Protein AF-A0A6P9ERI1-F1 (afdb_monomer_lite)

Foldseek 3Di:
DPPDDPDVVVVVLVVQLVVVLVVDDPVPNDPVVSVVSVCVSVPPPVACDPDDPDGDDPDPPDDDDDDPCPVVVVVVVVVVVVVVVVVVVVVVVVVVVVVVVVVVVVVVVVVVVVVVVVVCVVVVVD

Secondary structure (DSSP, 8-state):
---S-SSHHHHHHHHHHHHHHHHS-GGG--HHHHHHHHHHHH---TT--SS-S--------S-----TTHHHHHHHHHHHHHHHHHHHHHHHHHHHHHHHHHHHHHHHHHHHHHHHHHHHHHHS--

pLDDT: mean 74.14, std 18.7, range [37.12, 97.75]

Organism: Juglans regia (NCBI:txid51240)

Structure (mmCIF, N/CA/C/O backbone):
data_AF-A0A6P9ERI1-F1
#
_entry.id   AF-A0A6P9ERI1-F1
#
loop_
_atom_site.group_PDB
_atom_site.id
_atom_site.type_symbol
_atom_site.label_atom_id
_atom_site.label_alt_id
_atom_site.label_comp_id
_atom_site.label_asym_id
_atom_site.label_entity_id
_atom_site.label_seq_id
_atom_site.pdbx_PDB_ins_code
_atom_site.Cartn_x
_atom_site.Cartn_y
_atom_site.Cartn_z
_atom_site.occupancy
_atom_site.B_iso_or_equiv
_atom_site.auth_seq_id
_atom_site.auth_comp_id
_atom_site.auth_asym_id
_atom_site.auth_atom_id
_atom_site.pdbx_PDB_model_num
ATOM 1 N N . MET A 1 1 ? 24.209 22.831 -18.983 1.00 42.94 1 MET A N 1
ATOM 2 C CA . MET A 1 1 ? 23.324 22.090 -19.906 1.00 42.94 1 MET A CA 1
ATOM 3 C C . MET A 1 1 ? 22.943 20.794 -19.222 1.00 42.94 1 MET A C 1
ATOM 5 O O . MET A 1 1 ? 23.837 20.042 -18.865 1.00 42.94 1 MET A O 1
ATOM 9 N N . LYS A 1 2 ? 21.658 20.586 -18.932 1.00 52.25 2 LYS A N 1
ATOM 10 C CA . LYS A 1 2 ? 21.162 19.424 -18.181 1.00 52.25 2 LYS A CA 1
ATOM 11 C C . LYS A 1 2 ? 20.296 18.578 -19.121 1.00 52.25 2 LYS A C 1
ATOM 13 O O . LYS A 1 2 ? 19.112 18.404 -18.884 1.00 52.25 2 LYS A O 1
ATOM 18 N N . ASN A 1 3 ? 20.900 18.139 -20.227 1.00 59.19 3 ASN A N 1
ATOM 19 C CA . ASN A 1 3 ? 20.244 17.367 -21.292 1.00 59.19 3 ASN A CA 1
ATOM 20 C C . ASN A 1 3 ? 20.975 16.031 -21.507 1.00 59.19 3 ASN A C 1
ATOM 22 O O . ASN A 1 3 ? 21.219 15.634 -22.639 1.00 59.19 3 ASN A O 1
ATOM 26 N N . GLY A 1 4 ? 21.407 15.393 -20.421 1.00 71.19 4 GLY A N 1
ATOM 27 C CA . GLY A 1 4 ? 22.104 14.110 -20.458 1.00 71.19 4 GLY A CA 1
ATOM 28 C C . GLY A 1 4 ? 21.304 13.046 -19.725 1.00 71.19 4 GLY A C 1
ATOM 29 O O . GLY A 1 4 ? 20.473 13.362 -18.868 1.00 71.19 4 GLY A O 1
ATOM 30 N N . PHE A 1 5 ? 21.560 11.789 -20.062 1.00 74.12 5 PHE A N 1
ATOM 31 C CA . PHE A 1 5 ? 21.039 10.658 -19.310 1.00 74.12 5 PHE A CA 1
ATOM 32 C C . PHE A 1 5 ? 21.500 10.729 -17.850 1.00 74.12 5 PHE A C 1
ATOM 34 O O . PHE A 1 5 ? 22.583 11.221 -17.540 1.00 74.12 5 PHE A O 1
ATOM 41 N N . VAL A 1 6 ? 20.660 10.237 -16.935 1.00 76.38 6 VAL A N 1
ATOM 42 C CA . VAL A 1 6 ? 20.949 10.256 -15.490 1.00 76.38 6 VAL A CA 1
ATOM 43 C C . VAL A 1 6 ? 22.167 9.383 -15.154 1.00 76.38 6 VAL A C 1
ATOM 45 O O . VAL A 1 6 ? 22.893 9.675 -14.208 1.00 76.38 6 VAL A O 1
ATOM 48 N N . THR A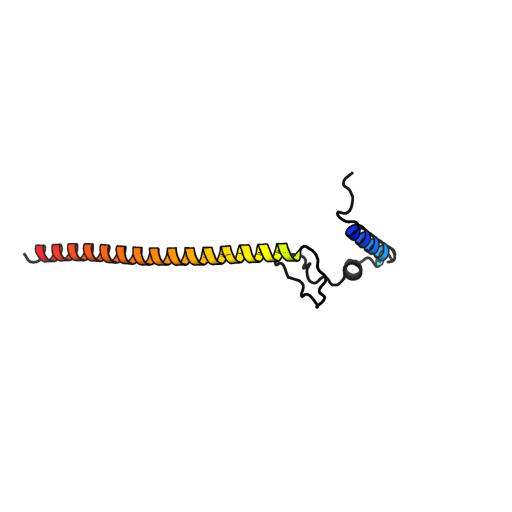 1 7 ? 22.409 8.332 -15.942 1.00 76.88 7 THR A N 1
ATOM 49 C CA . THR A 1 7 ? 23.562 7.432 -15.823 1.00 76.88 7 THR A CA 1
ATOM 50 C C . THR A 1 7 ? 24.069 7.030 -17.208 1.00 76.88 7 THR A C 1
ATOM 52 O O . THR A 1 7 ? 23.268 6.898 -18.135 1.00 76.88 7 THR A O 1
ATOM 55 N N . GLY A 1 8 ? 25.375 6.764 -17.335 1.00 76.94 8 GLY A N 1
ATOM 56 C CA . GLY A 1 8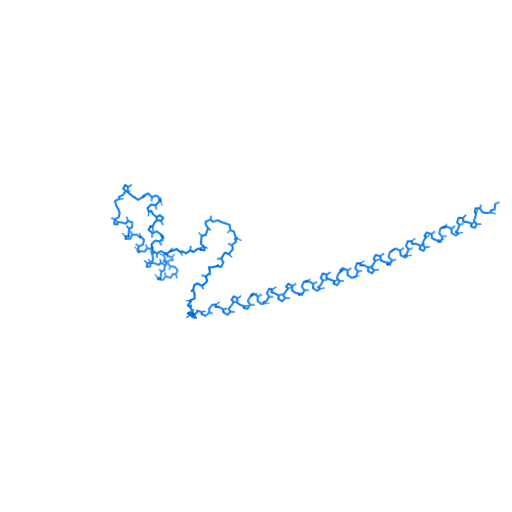 ? 25.977 6.277 -18.589 1.00 76.94 8 GLY A CA 1
ATOM 57 C C . GLY A 1 8 ? 25.371 4.953 -19.065 1.00 76.94 8 GLY A C 1
ATOM 58 O O . GLY A 1 8 ? 25.089 4.789 -20.240 1.00 76.94 8 GLY A O 1
ATOM 59 N N . MET A 1 9 ? 24.996 4.065 -18.139 1.00 78.19 9 MET A N 1
ATOM 60 C CA . MET A 1 9 ? 24.272 2.834 -18.479 1.00 78.19 9 MET A CA 1
ATOM 61 C C . MET A 1 9 ? 22.935 3.111 -19.189 1.00 78.19 9 MET A C 1
ATOM 63 O O . MET A 1 9 ? 22.552 2.378 -20.095 1.00 78.19 9 MET A O 1
ATOM 67 N N . THR A 1 10 ? 22.206 4.160 -18.789 1.00 77.12 10 THR A N 1
ATOM 68 C CA . THR A 1 10 ? 20.934 4.518 -19.442 1.00 77.12 10 THR A CA 1
ATOM 69 C C . THR A 1 10 ? 21.175 5.058 -20.852 1.00 77.12 10 THR A C 1
ATOM 71 O O . THR A 1 10 ? 20.391 4.777 -21.757 1.00 77.12 10 THR A O 1
ATOM 74 N N . GLU A 1 11 ? 22.266 5.801 -21.040 1.00 84.25 11 GLU A N 1
ATOM 75 C CA . GLU A 1 11 ? 22.710 6.290 -22.347 1.00 84.25 11 GLU A CA 1
ATOM 76 C C . GLU A 1 11 ? 23.098 5.141 -23.279 1.00 84.25 11 GLU A C 1
ATOM 78 O O . GLU A 1 11 ? 22.604 5.070 -24.402 1.00 84.25 11 GLU A O 1
ATOM 83 N N . ASP A 1 12 ? 23.894 4.191 -22.793 1.00 84.94 12 ASP A N 1
ATOM 84 C CA . ASP A 1 12 ? 24.331 3.026 -23.564 1.00 84.94 12 ASP A CA 1
ATOM 85 C C . ASP A 1 12 ? 23.142 2.170 -24.018 1.00 84.94 12 ASP A C 1
ATOM 87 O O . ASP A 1 12 ? 23.059 1.778 -25.183 1.00 84.94 12 ASP A O 1
ATOM 91 N N . LEU A 1 13 ? 22.177 1.926 -23.124 1.00 85.62 13 LEU A N 1
ATOM 92 C CA . LEU A 1 13 ? 20.956 1.187 -23.454 1.00 85.62 13 LEU A CA 1
ATOM 93 C C . LEU A 1 13 ? 20.096 1.935 -24.481 1.00 85.62 13 LEU A C 1
ATOM 95 O O . LEU A 1 13 ? 19.569 1.321 -25.409 1.00 85.62 13 LEU A O 1
ATOM 99 N N . TYR A 1 14 ? 19.957 3.256 -24.343 1.00 86.88 14 TYR A N 1
ATOM 100 C CA . TYR A 1 14 ? 19.260 4.079 -25.333 1.00 86.88 14 TYR A CA 1
ATOM 101 C C . TYR A 1 14 ? 19.930 4.001 -26.707 1.00 86.88 14 TYR A C 1
ATOM 103 O O . TYR A 1 14 ? 19.253 3.753 -27.706 1.00 86.88 14 TYR A O 1
ATOM 111 N N . ASN A 1 15 ? 21.253 4.144 -26.753 1.00 89.62 15 ASN A N 1
ATOM 112 C CA . ASN A 1 15 ? 22.018 4.084 -27.992 1.00 89.62 15 ASN A CA 1
ATOM 113 C C . ASN A 1 15 ? 21.873 2.716 -28.677 1.00 89.62 15 ASN A C 1
ATOM 115 O O . ASN A 1 15 ? 21.610 2.666 -29.878 1.00 89.62 15 ASN A O 1
ATOM 119 N N . GLN A 1 16 ? 21.915 1.617 -27.916 1.00 89.19 16 GLN A N 1
ATOM 120 C CA . GLN A 1 16 ? 21.680 0.265 -28.439 1.00 89.19 16 GLN A CA 1
ATOM 121 C C . GLN A 1 16 ? 20.268 0.085 -29.022 1.00 89.19 16 GLN A C 1
ATOM 123 O O . GLN A 1 16 ? 20.100 -0.544 -30.069 1.00 89.19 16 GLN A O 1
ATOM 128 N N . MET A 1 17 ? 19.238 0.648 -28.377 1.00 89.56 17 MET A N 1
ATOM 129 C CA . MET A 1 17 ? 17.868 0.614 -28.907 1.00 89.56 17 MET A CA 1
ATOM 130 C C . MET A 1 17 ? 17.754 1.383 -30.224 1.00 89.56 17 MET A C 1
ATOM 132 O O . MET A 1 17 ? 17.139 0.898 -31.175 1.00 89.56 17 MET A O 1
ATOM 136 N N . VAL A 1 18 ? 18.364 2.567 -30.295 1.00 89.94 18 VAL A N 1
ATOM 137 C CA . VAL A 1 18 ? 18.370 3.400 -31.503 1.00 89.94 18 VAL A CA 1
ATOM 138 C C . VAL A 1 18 ? 19.109 2.709 -32.647 1.00 89.94 18 VAL A C 1
ATOM 140 O O . VAL A 1 18 ? 18.610 2.708 -33.770 1.00 89.94 18 VAL A O 1
ATOM 143 N N . GLU A 1 19 ? 20.254 2.084 -32.379 1.00 91.12 19 GLU A N 1
ATOM 144 C CA . GLU A 1 19 ? 21.025 1.342 -33.379 1.00 91.12 19 GLU A CA 1
ATOM 145 C C . GLU A 1 19 ? 20.209 0.189 -33.982 1.00 91.12 19 GLU A C 1
ATOM 147 O O . GLU A 1 19 ? 20.084 0.085 -35.204 1.00 91.12 19 GLU A O 1
ATOM 152 N N . LYS A 1 20 ? 19.556 -0.617 -33.134 1.00 88.31 20 LYS A N 1
ATOM 153 C CA . LYS A 1 20 ? 18.703 -1.731 -33.576 1.00 88.31 20 LYS A CA 1
ATOM 154 C C . LYS A 1 20 ? 17.480 -1.269 -34.364 1.00 88.31 20 LYS A C 1
ATOM 156 O O . LYS A 1 20 ? 17.139 -1.884 -35.370 1.00 88.31 20 LYS A O 1
ATOM 161 N N . LEU A 1 21 ? 16.838 -0.176 -33.948 1.00 88.06 21 LEU A N 1
ATOM 162 C CA . LEU A 1 21 ? 15.731 0.408 -34.709 1.00 88.06 21 LEU A CA 1
ATOM 163 C C . LEU A 1 21 ? 16.204 0.972 -36.047 1.00 88.06 21 LEU A C 1
ATOM 165 O O . LEU A 1 21 ? 15.494 0.849 -37.042 1.00 88.06 21 LEU A O 1
ATOM 169 N N . ASN A 1 22 ? 17.399 1.560 -36.093 1.00 87.94 22 ASN A N 1
ATOM 170 C CA . ASN A 1 22 ? 17.963 2.097 -37.324 1.00 87.94 22 ASN A CA 1
ATOM 171 C C . ASN A 1 22 ? 18.361 1.017 -38.330 1.00 87.94 22 ASN A C 1
ATOM 173 O O . ASN A 1 22 ? 18.238 1.254 -39.529 1.00 87.94 22 ASN A O 1
ATOM 177 N N . ALA A 1 23 ? 18.747 -0.166 -37.850 1.00 86.88 23 ALA A N 1
ATOM 178 C CA . ALA A 1 23 ? 18.971 -1.341 -38.684 1.00 86.88 23 ALA A CA 1
ATOM 179 C C . ALA A 1 23 ? 17.676 -1.907 -39.305 1.00 86.88 23 ALA A C 1
ATOM 181 O O . ALA A 1 23 ? 17.744 -2.651 -40.280 1.00 86.88 23 ALA A O 1
ATOM 182 N N . MET A 1 24 ? 16.498 -1.554 -38.772 1.00 86.31 24 MET A N 1
ATOM 183 C CA . MET A 1 24 ? 15.207 -1.932 -39.349 1.00 86.31 24 MET A CA 1
ATOM 184 C C . MET A 1 24 ? 14.744 -0.925 -40.405 1.00 86.31 24 MET A C 1
ATOM 186 O O . MET A 1 24 ? 14.834 0.298 -40.222 1.00 86.31 24 MET A O 1
ATOM 190 N N . GLU A 1 25 ? 14.159 -1.449 -41.482 1.00 84.38 25 GLU A N 1
ATOM 191 C CA . GLU A 1 25 ? 13.465 -0.647 -42.488 1.00 84.38 25 GLU A CA 1
ATOM 192 C C . GLU A 1 25 ? 12.318 0.148 -41.856 1.00 84.38 25 GLU A C 1
ATOM 194 O O . GLU A 1 25 ? 11.616 -0.343 -40.971 1.00 84.38 25 GLU A O 1
ATOM 199 N N . LEU A 1 26 ? 12.118 1.384 -42.320 1.00 78.81 26 LEU A N 1
ATOM 200 C CA . LEU A 1 26 ? 11.122 2.315 -41.777 1.00 78.81 26 LEU A CA 1
ATOM 201 C C . LEU A 1 26 ? 9.702 1.733 -41.755 1.00 78.81 26 LEU A C 1
ATOM 203 O O . LEU A 1 26 ? 8.971 1.963 -40.794 1.00 78.81 26 LEU A O 1
ATOM 207 N N . GLU A 1 27 ? 9.340 0.941 -42.763 1.00 80.56 27 GLU A N 1
ATOM 208 C CA . GLU A 1 27 ? 8.031 0.283 -42.881 1.00 80.56 27 GLU A CA 1
ATOM 209 C C . GLU A 1 27 ? 7.813 -0.796 -41.809 1.00 80.56 27 GLU A C 1
ATOM 211 O O . GLU A 1 27 ? 6.686 -1.035 -41.377 1.00 80.56 27 GLU A O 1
ATOM 216 N N . ASN A 1 28 ? 8.901 -1.383 -41.303 1.00 81.75 28 ASN A N 1
ATOM 217 C CA . ASN A 1 28 ? 8.881 -2.447 -40.303 1.00 81.75 28 ASN A CA 1
ATOM 218 C C . ASN A 1 28 ? 9.008 -1.928 -38.862 1.00 81.75 28 ASN A C 1
ATOM 220 O O . ASN A 1 28 ? 8.889 -2.713 -37.921 1.00 81.75 28 ASN A O 1
ATOM 224 N N . ARG A 1 29 ? 9.185 -0.613 -38.653 1.00 83.06 29 ARG A N 1
ATOM 225 C CA . ARG A 1 29 ? 9.233 0.030 -37.320 1.00 83.06 29 ARG A CA 1
ATOM 226 C C . ARG A 1 29 ? 7.839 0.194 -36.706 1.00 83.06 29 ARG A C 1
ATOM 228 O O . ARG A 1 29 ? 7.444 1.271 -36.259 1.00 83.06 29 ARG A O 1
ATOM 235 N N . THR A 1 30 ? 7.079 -0.891 -36.691 1.00 86.75 30 THR A N 1
ATOM 236 C CA . THR A 1 30 ? 5.781 -0.976 -36.021 1.00 86.75 30 THR A CA 1
ATOM 237 C C . THR A 1 30 ? 5.955 -0.918 -34.502 1.00 86.75 30 THR A C 1
ATOM 239 O O . THR A 1 30 ? 7.048 -1.131 -33.968 1.00 86.75 30 THR A O 1
ATOM 242 N N . LYS A 1 31 ? 4.875 -0.630 -33.766 1.00 82.12 31 LYS A N 1
ATOM 243 C CA . LYS A 1 31 ? 4.920 -0.571 -32.292 1.00 82.12 31 LYS A CA 1
ATOM 244 C C . LYS A 1 31 ? 5.328 -1.918 -31.694 1.00 82.12 31 LYS A C 1
ATOM 246 O O . LYS A 1 31 ? 5.994 -1.964 -30.662 1.00 82.12 31 LYS A O 1
ATOM 251 N N . GLU A 1 32 ? 4.946 -2.995 -32.362 1.00 83.25 32 GLU A N 1
ATOM 252 C CA . GLU A 1 32 ? 5.238 -4.375 -32.015 1.00 83.25 32 GLU A CA 1
ATOM 253 C C . GLU A 1 32 ? 6.730 -4.674 -32.209 1.00 83.25 32 GLU A C 1
ATOM 255 O O . GLU A 1 32 ? 7.368 -5.183 -31.290 1.00 83.25 32 GLU A O 1
ATOM 260 N N . ALA A 1 33 ? 7.316 -4.274 -33.344 1.00 83.31 33 ALA A N 1
ATOM 261 C CA . ALA A 1 33 ? 8.753 -4.411 -33.594 1.00 83.31 33 ALA A CA 1
ATOM 262 C C . ALA A 1 33 ? 9.589 -3.589 -32.602 1.00 83.31 33 ALA A C 1
ATOM 264 O O . ALA A 1 33 ? 10.577 -4.072 -32.049 1.00 83.31 33 ALA A O 1
ATOM 265 N N . VAL A 1 34 ? 9.140 -2.371 -32.296 1.00 85.00 34 VAL A N 1
ATOM 266 C CA . VAL A 1 34 ? 9.751 -1.522 -31.270 1.00 85.00 34 VAL A CA 1
ATOM 267 C C . VAL A 1 34 ? 9.715 -2.211 -29.900 1.00 85.00 34 VAL A C 1
ATOM 269 O O . VAL A 1 34 ? 10.730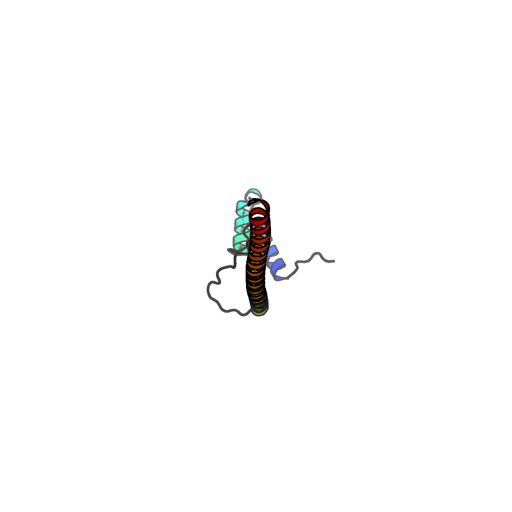 -2.249 -29.208 1.00 85.00 34 VAL A O 1
ATOM 272 N N . ALA A 1 35 ? 8.588 -2.819 -29.518 1.00 82.88 35 ALA A N 1
ATOM 273 C CA . ALA A 1 35 ? 8.472 -3.562 -28.262 1.00 82.88 35 ALA A CA 1
ATOM 274 C C . ALA A 1 35 ? 9.409 -4.783 -28.195 1.00 82.88 35 ALA A C 1
ATOM 276 O O . ALA A 1 35 ? 9.896 -5.119 -27.112 1.00 82.88 35 ALA A O 1
ATOM 277 N N . VAL A 1 36 ? 9.687 -5.430 -29.332 1.00 84.88 36 VAL A N 1
ATOM 278 C CA . VAL A 1 36 ? 10.685 -6.507 -29.421 1.00 84.88 36 VAL A CA 1
ATOM 279 C C . VAL A 1 36 ? 12.089 -5.964 -29.159 1.00 84.88 36 VAL A C 1
ATOM 281 O O . VAL A 1 36 ? 12.784 -6.519 -28.313 1.00 84.88 36 VAL A O 1
ATOM 284 N N . VAL A 1 37 ? 12.474 -4.847 -29.786 1.00 87.00 37 VAL A N 1
ATOM 285 C CA . VAL A 1 37 ? 13.782 -4.206 -29.547 1.00 87.00 37 VAL A CA 1
ATOM 286 C C . VAL A 1 37 ? 13.940 -3.790 -28.083 1.00 87.00 37 VAL A C 1
ATOM 288 O O . VAL A 1 37 ? 14.975 -4.055 -27.475 1.00 87.00 37 VAL A O 1
ATOM 291 N N . PHE A 1 38 ? 12.900 -3.202 -27.483 1.00 83.88 38 PHE A N 1
ATOM 292 C CA . PHE A 1 38 ? 12.905 -2.859 -26.058 1.00 83.88 38 PHE A CA 1
ATOM 293 C C . PHE A 1 38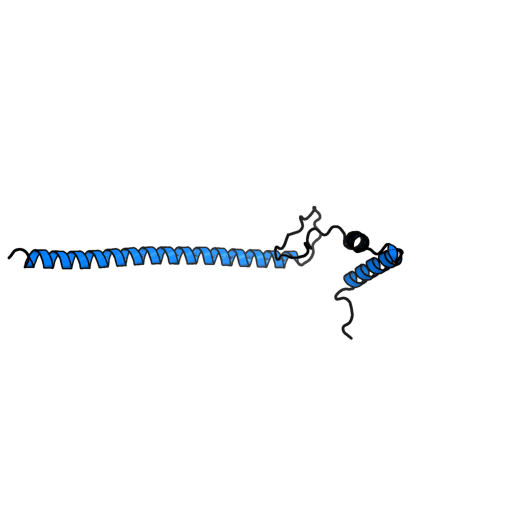 ? 13.154 -4.087 -25.176 1.00 83.88 38 PHE A C 1
ATOM 295 O O . PHE A 1 38 ? 13.961 -4.023 -24.251 1.00 83.88 38 PHE A O 1
ATOM 302 N N . ARG A 1 39 ? 12.487 -5.208 -25.467 1.00 82.81 39 ARG A N 1
ATOM 303 C CA . ARG A 1 39 ? 12.655 -6.463 -24.723 1.00 82.81 39 ARG A CA 1
ATOM 304 C C . ARG A 1 39 ? 14.031 -7.088 -24.936 1.00 82.81 39 ARG A C 1
ATOM 306 O O . ARG A 1 39 ? 14.561 -7.695 -24.016 1.00 82.81 39 ARG A O 1
ATOM 313 N N . GLU A 1 40 ? 14.601 -6.960 -26.128 1.00 84.69 40 GLU A N 1
ATOM 314 C CA . GLU A 1 40 ? 15.929 -7.487 -26.439 1.00 84.69 40 GLU A CA 1
ATOM 315 C C . GLU A 1 40 ? 17.028 -6.709 -25.701 1.00 84.69 40 GLU A C 1
ATOM 317 O O . GLU A 1 40 ? 17.909 -7.321 -25.105 1.00 84.69 40 GLU A O 1
ATOM 322 N N . VAL A 1 41 ? 16.952 -5.372 -25.691 1.00 84.94 41 VAL A N 1
ATOM 323 C CA . VAL A 1 41 ? 17.976 -4.514 -25.067 1.00 84.94 41 VAL A CA 1
ATOM 324 C C . VAL A 1 41 ? 17.836 -4.457 -23.546 1.00 84.94 41 VAL A C 1
ATOM 326 O O . VAL A 1 41 ? 18.830 -4.516 -22.828 1.00 84.94 41 VAL A O 1
ATOM 329 N N . LEU A 1 42 ? 16.610 -4.348 -23.028 1.00 82.25 42 LEU A N 1
ATOM 330 C CA . LEU A 1 42 ? 16.361 -4.232 -21.584 1.00 82.25 42 LEU A CA 1
ATOM 331 C C . LEU A 1 42 ? 16.121 -5.589 -20.899 1.00 82.25 42 LEU A C 1
ATOM 333 O O . LEU A 1 42 ? 16.024 -5.648 -19.670 1.00 82.25 42 LEU A O 1
ATOM 337 N N . GLY A 1 43 ? 16.013 -6.670 -21.678 1.00 75.25 43 GLY A N 1
ATOM 338 C CA . GLY A 1 43 ? 15.629 -8.002 -21.216 1.00 75.25 43 GLY A CA 1
ATOM 339 C C . GLY A 1 43 ? 14.133 -8.142 -20.895 1.00 75.25 43 GLY A C 1
ATOM 340 O O . GLY A 1 43 ? 13.349 -7.189 -20.923 1.00 75.25 43 GLY A O 1
ATOM 341 N N . ASN A 1 44 ? 13.720 -9.358 -20.518 1.00 59.78 44 ASN A N 1
ATOM 342 C CA . ASN A 1 44 ? 12.442 -9.580 -19.835 1.00 59.78 44 ASN A CA 1
ATOM 343 C C . ASN A 1 44 ? 12.571 -9.072 -18.391 1.00 59.78 44 ASN A C 1
ATOM 345 O O . ASN A 1 44 ? 12.854 -9.848 -17.483 1.00 59.78 44 ASN A O 1
ATOM 349 N N . ARG A 1 45 ? 12.375 -7.772 -18.157 1.00 53.72 45 ARG A N 1
ATOM 350 C CA . ARG A 1 45 ? 12.149 -7.264 -16.798 1.00 53.72 45 ARG A CA 1
ATOM 351 C C . ARG A 1 45 ? 10.692 -7.558 -16.416 1.00 53.72 45 ARG A C 1
ATOM 353 O O . ARG A 1 45 ? 9.805 -6.927 -16.988 1.00 53.72 45 ARG A O 1
ATOM 360 N N . PRO A 1 46 ? 10.403 -8.446 -15.445 1.00 50.62 46 PRO A N 1
ATOM 361 C CA . PRO A 1 46 ? 9.025 -8.748 -15.050 1.00 50.62 46 PRO A CA 1
ATOM 362 C C . PRO A 1 46 ? 8.318 -7.595 -14.307 1.00 50.62 46 PRO A C 1
ATOM 364 O O . PRO A 1 46 ? 7.177 -7.754 -13.899 1.00 50.62 46 PRO A O 1
ATOM 367 N N . GLY A 1 47 ? 8.975 -6.448 -14.099 1.00 50.06 47 GLY A N 1
ATOM 368 C CA . GLY A 1 47 ? 8.562 -5.450 -13.103 1.00 50.06 47 GLY A CA 1
ATOM 369 C C . GLY A 1 47 ? 8.104 -4.090 -13.630 1.00 50.06 47 GLY A C 1
ATOM 370 O O . GLY A 1 47 ? 7.906 -3.186 -12.829 1.00 50.06 47 GLY A O 1
ATOM 371 N N . TYR A 1 48 ? 7.953 -3.900 -14.9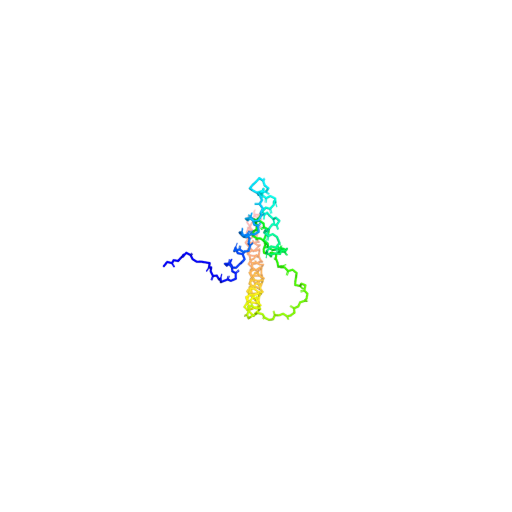41 1.00 51.81 48 TYR A N 1
ATOM 372 C CA . TYR A 1 48 ? 7.354 -2.669 -15.472 1.00 51.81 48 TYR A CA 1
ATOM 373 C C . TYR A 1 48 ? 6.041 -2.986 -16.184 1.00 51.81 48 TYR A C 1
ATOM 375 O O . TYR A 1 48 ? 5.880 -2.750 -17.382 1.00 51.81 48 TYR A O 1
ATOM 383 N N . SER A 1 49 ? 5.090 -3.550 -15.439 1.00 49.00 49 SER A N 1
ATOM 384 C CA . SER A 1 49 ? 3.684 -3.547 -15.835 1.00 49.00 49 SER A CA 1
ATOM 385 C C . SER A 1 49 ? 3.256 -2.093 -16.027 1.00 49.00 49 SER A C 1
ATOM 387 O O . SER A 1 49 ? 3.364 -1.244 -15.142 1.00 49.00 49 SER A O 1
ATOM 389 N N . ARG A 1 50 ? 2.841 -1.788 -17.253 1.00 49.50 50 ARG A N 1
ATOM 390 C CA . ARG A 1 50 ? 2.403 -0.467 -17.683 1.00 49.50 50 ARG A CA 1
ATOM 391 C C . ARG A 1 50 ? 1.108 -0.115 -16.947 1.00 49.50 50 ARG A C 1
ATOM 393 O O . ARG A 1 50 ? 0.032 -0.514 -17.373 1.00 49.50 50 ARG A O 1
ATOM 400 N N . GLY A 1 51 ? 1.243 0.662 -15.876 1.00 51.22 51 GLY A N 1
ATOM 401 C CA . GLY A 1 51 ? 0.135 1.157 -15.066 1.00 51.22 51 GLY A CA 1
ATOM 402 C C . GLY A 1 51 ? -0.195 0.240 -13.890 1.00 51.22 51 GLY A C 1
ATOM 403 O O . GLY A 1 51 ? -0.227 -0.973 -14.042 1.00 51.22 51 GLY A O 1
ATOM 404 N N . LEU A 1 52 ? -0.519 0.880 -12.763 1.00 48.38 52 LEU A N 1
ATOM 405 C CA . LEU A 1 52 ? -0.967 0.335 -11.473 1.00 48.38 52 LEU A CA 1
ATOM 406 C C . LEU A 1 52 ? 0.144 0.208 -10.425 1.00 48.38 52 LEU A C 1
ATOM 408 O O . LEU A 1 52 ? 1.142 -0.481 -10.602 1.00 48.38 52 LEU A O 1
ATOM 412 N N . GLY A 1 53 ? -0.061 0.938 -9.325 1.00 50.75 53 GLY A N 1
ATOM 413 C CA . GLY A 1 53 ? 0.816 1.052 -8.165 1.00 50.75 53 GLY A CA 1
ATOM 414 C C . GLY A 1 53 ? 0.822 -0.193 -7.289 1.00 50.75 53 GLY A C 1
ATOM 415 O O . GLY A 1 53 ? 0.588 -0.097 -6.090 1.00 50.75 53 GLY A O 1
ATOM 416 N N . GLU A 1 54 ? 1.115 -1.344 -7.883 1.00 47.22 54 GLU A N 1
ATOM 417 C CA . GLU A 1 54 ? 1.445 -2.555 -7.149 1.00 47.22 54 GLU A CA 1
ATOM 418 C C . GLU A 1 54 ? 2.879 -2.942 -7.512 1.00 47.22 54 GLU A C 1
ATOM 420 O O . GLU A 1 54 ? 3.202 -3.347 -8.628 1.00 47.22 54 GLU A O 1
ATOM 425 N N . MET A 1 55 ? 3.777 -2.691 -6.565 1.00 44.25 55 MET A N 1
ATOM 426 C CA . MET A 1 55 ? 5.197 -2.982 -6.677 1.00 44.25 55 MET A CA 1
ATOM 427 C C . MET A 1 55 ? 5.389 -4.502 -6.666 1.00 44.25 55 MET A C 1
ATOM 429 O O . MET A 1 55 ? 5.418 -5.125 -5.608 1.00 44.25 55 MET A O 1
ATOM 433 N N . VAL A 1 56 ? 5.510 -5.108 -7.847 1.00 47.94 56 VAL A N 1
ATOM 434 C CA . VAL A 1 56 ? 5.865 -6.525 -7.976 1.00 47.94 56 VAL A CA 1
ATOM 435 C C . VAL A 1 56 ? 7.376 -6.658 -7.803 1.00 47.94 56 VAL A C 1
ATOM 437 O O . VAL A 1 56 ? 8.158 -6.220 -8.648 1.00 47.94 56 VAL A O 1
ATOM 440 N N . MET A 1 57 ? 7.784 -7.256 -6.684 1.00 46.47 57 MET A N 1
ATOM 441 C CA . MET A 1 57 ? 9.156 -7.707 -6.457 1.00 46.47 57 MET A CA 1
ATOM 442 C C . MET A 1 57 ? 9.530 -8.728 -7.542 1.00 46.47 57 MET A C 1
ATOM 444 O O . MET A 1 57 ? 8.854 -9.752 -7.648 1.00 46.47 57 MET A O 1
ATOM 448 N N . PRO A 1 58 ? 10.573 -8.497 -8.360 1.00 47.03 58 PRO A N 1
ATOM 449 C CA . PRO A 1 58 ? 11.045 -9.530 -9.266 1.00 47.03 58 PRO A CA 1
ATOM 450 C C . PRO A 1 58 ? 11.574 -10.711 -8.445 1.00 47.03 58 PRO A C 1
ATOM 452 O O . PRO A 1 58 ? 12.424 -10.532 -7.573 1.00 47.03 58 PRO A O 1
ATOM 455 N N . GLU A 1 59 ? 11.062 -11.908 -8.734 1.00 41.19 59 GLU A N 1
ATOM 456 C CA . GLU A 1 59 ? 11.590 -13.176 -8.226 1.00 41.19 59 GLU A CA 1
ATOM 457 C C . GLU A 1 59 ? 13.097 -13.224 -8.514 1.00 41.19 59 GLU A C 1
ATOM 459 O O . GLU A 1 59 ? 13.525 -13.217 -9.673 1.00 41.19 59 GLU A O 1
ATOM 464 N N . THR A 1 60 ? 13.919 -13.214 -7.462 1.00 42.00 60 THR A N 1
ATOM 465 C CA . THR A 1 60 ? 15.369 -13.309 -7.601 1.00 42.00 60 THR A CA 1
ATOM 466 C C . THR A 1 60 ? 15.718 -14.745 -7.970 1.00 42.00 60 THR A C 1
ATOM 468 O O . THR A 1 60 ? 15.937 -15.608 -7.123 1.00 42.00 60 THR A O 1
ATOM 471 N N . SER A 1 61 ? 15.789 -15.020 -9.273 1.00 41.88 61 SER A N 1
ATOM 472 C CA . SER A 1 61 ? 16.504 -16.188 -9.778 1.00 41.88 61 SER A CA 1
ATOM 473 C C . SER A 1 61 ? 17.920 -16.137 -9.209 1.00 41.88 61 SER A C 1
ATOM 475 O O . SER A 1 61 ? 18.658 -15.185 -9.464 1.00 41.88 61 SER A O 1
ATOM 477 N N . GLY A 1 62 ? 18.235 -17.114 -8.358 1.00 47.03 62 GLY A N 1
ATOM 478 C CA . GLY A 1 62 ? 19.379 -17.103 -7.462 1.00 47.03 62 GLY A CA 1
ATOM 479 C C . GLY A 1 62 ? 20.677 -16.661 -8.125 1.00 47.03 62 GLY A C 1
ATOM 480 O O . GLY A 1 62 ? 21.281 -17.387 -8.907 1.00 47.03 62 GLY A O 1
ATOM 481 N N . THR A 1 63 ? 21.149 -15.477 -7.760 1.00 37.88 63 THR A N 1
ATOM 482 C CA . THR A 1 63 ? 22.576 -15.172 -7.719 1.00 37.88 63 THR A CA 1
ATOM 483 C C . THR A 1 63 ? 22.773 -14.041 -6.722 1.00 37.88 63 THR A C 1
ATOM 485 O O . THR A 1 63 ? 22.303 -12.923 -6.914 1.00 37.88 63 THR A O 1
ATOM 488 N N . GLN A 1 64 ? 23.440 -14.358 -5.613 1.00 48.25 64 GLN A N 1
ATOM 489 C CA . GLN A 1 64 ? 24.004 -13.368 -4.708 1.00 48.25 64 GLN A CA 1
ATOM 490 C C . GLN A 1 64 ? 24.987 -12.502 -5.503 1.00 48.25 64 GLN A C 1
ATOM 492 O O . GLN A 1 64 ? 26.112 -12.917 -5.767 1.00 48.25 64 GLN A O 1
ATOM 497 N N . GLN A 1 65 ? 24.576 -11.296 -5.873 1.00 40.69 65 GLN A N 1
ATOM 498 C CA . GLN A 1 65 ? 25.504 -10.196 -6.091 1.00 40.69 65 GLN A CA 1
ATOM 499 C C . GLN A 1 65 ? 25.034 -9.029 -5.239 1.00 40.69 65 GLN A C 1
ATOM 501 O O . GLN A 1 65 ? 23.940 -8.496 -5.414 1.00 40.69 65 GLN A O 1
ATOM 506 N N . GLY A 1 66 ? 25.859 -8.716 -4.240 1.00 47.31 66 GLY A N 1
ATOM 507 C CA . GLY A 1 66 ? 25.653 -7.608 -3.331 1.00 47.31 66 GLY A CA 1
ATOM 508 C C . GLY A 1 66 ? 25.624 -6.294 -4.098 1.00 47.31 66 GLY A C 1
ATOM 509 O O . GLY A 1 66 ? 26.582 -5.934 -4.774 1.00 47.31 66 GLY A O 1
ATOM 510 N N . GLY A 1 67 ? 24.514 -5.582 -3.959 1.00 37.12 67 GLY A N 1
ATOM 511 C CA . GLY A 1 67 ? 24.451 -4.143 -4.141 1.00 37.12 67 GLY A CA 1
ATOM 512 C C . GLY A 1 67 ? 24.090 -3.540 -2.792 1.00 37.12 67 GLY A C 1
ATOM 513 O O . GLY A 1 67 ? 23.177 -4.027 -2.123 1.00 37.12 67 GLY A O 1
ATOM 514 N N . GLU A 1 68 ? 24.795 -2.487 -2.399 1.00 49.31 68 GLU A N 1
ATOM 515 C CA . GLU A 1 68 ? 24.721 -1.759 -1.120 1.00 49.31 68 GLU A CA 1
ATOM 516 C C . GLU A 1 68 ? 23.330 -1.160 -0.785 1.00 49.31 68 GLU A C 1
ATOM 518 O O . GLU A 1 68 ? 23.174 -0.440 0.193 1.00 49.31 68 GLU A O 1
ATOM 523 N N . ASN A 1 69 ? 22.291 -1.515 -1.546 1.00 46.34 69 ASN A N 1
ATOM 524 C CA . ASN A 1 69 ? 20.906 -1.072 -1.397 1.00 46.34 69 ASN A CA 1
ATOM 525 C C . ASN A 1 69 ? 20.003 -2.091 -0.672 1.00 46.34 69 ASN A C 1
ATOM 527 O O . ASN A 1 69 ? 18.882 -1.755 -0.299 1.00 46.34 69 ASN A O 1
ATOM 531 N N . ALA A 1 70 ? 20.460 -3.330 -0.447 1.00 46.25 70 ALA A N 1
ATOM 532 C CA . ALA A 1 70 ? 19.666 -4.353 0.249 1.00 46.25 70 ALA A CA 1
ATOM 533 C C . ALA A 1 70 ? 19.480 -4.066 1.755 1.00 46.25 70 ALA A C 1
ATOM 535 O O . ALA A 1 70 ? 18.557 -4.578 2.388 1.00 46.25 70 ALA A O 1
ATOM 536 N N . THR A 1 71 ? 20.346 -3.236 2.341 1.00 49.06 71 THR A N 1
ATOM 537 C CA . THR A 1 71 ? 20.292 -2.856 3.759 1.00 49.06 71 THR A CA 1
ATOM 538 C C . THR A 1 71 ? 19.212 -1.809 4.033 1.00 49.06 71 THR A C 1
ATOM 540 O O . THR A 1 71 ? 18.506 -1.931 5.030 1.00 49.06 71 THR A O 1
ATOM 543 N N . GLY A 1 72 ? 19.022 -0.841 3.127 1.00 49.59 72 GLY A N 1
ATOM 544 C CA . GLY A 1 72 ? 18.000 0.206 3.251 1.00 49.59 72 GLY A CA 1
ATOM 545 C C . GLY A 1 72 ? 16.576 -0.343 3.166 1.00 49.59 72 GLY A C 1
ATOM 546 O O . GLY A 1 72 ? 15.770 -0.112 4.059 1.00 49.59 72 GLY A O 1
ATOM 547 N N . THR A 1 73 ? 16.288 -1.182 2.166 1.00 53.25 73 THR A N 1
ATOM 548 C CA . THR A 1 73 ? 14.955 -1.795 2.013 1.00 53.25 73 THR A CA 1
ATOM 549 C C . THR A 1 73 ? 14.603 -2.729 3.178 1.00 53.25 73 THR A C 1
ATOM 551 O O . THR A 1 73 ? 13.445 -2.805 3.582 1.00 53.25 73 THR A O 1
ATOM 554 N N . SER A 1 74 ? 15.597 -3.415 3.753 1.00 60.31 74 SER A N 1
ATOM 555 C CA . SER A 1 74 ? 15.408 -4.243 4.952 1.00 60.31 74 SER A CA 1
ATOM 556 C C . SER A 1 74 ? 15.124 -3.394 6.196 1.00 60.31 74 SER A C 1
ATOM 558 O O . SER A 1 74 ? 14.226 -3.724 6.969 1.00 60.31 74 SER A O 1
ATOM 560 N N . HIS A 1 75 ? 15.843 -2.281 6.372 1.00 67.38 75 HIS A N 1
ATOM 561 C CA . HIS A 1 75 ? 15.637 -1.367 7.494 1.00 67.38 75 HIS A CA 1
ATOM 562 C C . HIS A 1 75 ? 14.249 -0.714 7.444 1.00 67.38 75 HIS A C 1
ATOM 564 O O . HIS A 1 75 ? 13.538 -0.707 8.447 1.00 67.38 75 HIS A O 1
ATOM 570 N N . ASP A 1 76 ? 13.825 -0.242 6.272 1.00 72.44 76 ASP A N 1
ATOM 571 C CA . ASP A 1 76 ? 12.509 0.377 6.092 1.00 72.44 76 ASP A CA 1
ATOM 572 C C . ASP A 1 76 ? 11.380 -0.637 6.322 1.00 72.44 76 ASP A C 1
ATOM 574 O O . ASP A 1 76 ? 10.407 -0.351 7.019 1.00 72.44 76 ASP A O 1
ATOM 578 N N . ALA A 1 77 ? 11.530 -1.869 5.824 1.00 74.88 77 ALA A N 1
ATOM 579 C CA . ALA A 1 77 ? 10.561 -2.934 6.074 1.00 74.88 77 ALA A CA 1
ATOM 580 C C . ALA A 1 77 ? 10.450 -3.289 7.569 1.00 74.88 77 ALA A C 1
ATOM 582 O O . ALA A 1 77 ? 9.348 -3.520 8.074 1.00 74.88 77 ALA A O 1
ATOM 583 N N . GLN A 1 78 ? 11.573 -3.319 8.294 1.00 78.44 78 GLN A N 1
ATOM 584 C CA . GLN A 1 78 ? 11.579 -3.549 9.741 1.00 78.44 78 GLN A CA 1
ATOM 585 C C . GLN A 1 78 ? 10.950 -2.384 10.509 1.00 78.44 78 GLN A C 1
ATOM 587 O O . GLN A 1 78 ? 10.182 -2.619 11.443 1.00 78.44 78 GLN A O 1
ATOM 592 N N . TYR A 1 79 ? 11.221 -1.149 10.085 1.00 85.25 79 TYR A N 1
ATOM 593 C CA . TYR A 1 79 ? 10.628 0.054 10.657 1.00 85.25 79 TYR A CA 1
ATOM 594 C C . TYR A 1 79 ? 9.099 0.037 10.533 1.00 85.25 79 TYR A C 1
ATOM 596 O O . TYR A 1 79 ? 8.398 0.120 11.543 1.00 85.25 79 TYR A O 1
ATOM 604 N N . TYR A 1 80 ? 8.570 -0.188 9.325 1.00 82.88 80 TYR A N 1
ATOM 605 C CA . TYR A 1 80 ? 7.121 -0.254 9.112 1.00 82.88 80 TYR A CA 1
ATOM 606 C C . TYR A 1 80 ? 6.468 -1.427 9.843 1.00 82.88 80 TYR A C 1
ATOM 608 O O . TYR A 1 80 ? 5.339 -1.315 10.322 1.00 82.88 80 TYR A O 1
ATOM 616 N N . LYS A 1 81 ? 7.171 -2.556 9.980 1.00 91.50 81 LYS A N 1
ATOM 617 C CA . LYS A 1 81 ? 6.676 -3.682 10.775 1.00 91.50 81 LYS A CA 1
ATOM 618 C C . LYS A 1 81 ? 6.518 -3.301 12.250 1.00 91.50 81 LYS A C 1
ATOM 620 O O . LYS A 1 81 ? 5.478 -3.600 12.835 1.00 91.50 81 LYS A O 1
ATOM 625 N N . ALA A 1 82 ? 7.513 -2.631 12.832 1.00 91.94 82 ALA A N 1
ATOM 626 C CA . ALA A 1 82 ? 7.458 -2.179 14.219 1.00 91.94 82 ALA A CA 1
ATOM 627 C C . ALA A 1 82 ? 6.338 -1.147 14.438 1.00 91.94 82 ALA A C 1
ATOM 629 O O . ALA A 1 82 ? 5.592 -1.240 15.413 1.00 91.94 82 ALA A O 1
ATOM 630 N N . GLU A 1 83 ? 6.166 -0.209 13.503 1.00 94.81 83 GLU A N 1
ATOM 631 C CA . GLU A 1 83 ? 5.091 0.787 13.553 1.00 94.81 83 GLU A CA 1
ATOM 632 C C . GLU A 1 83 ? 3.698 0.133 13.479 1.00 94.81 83 GLU A C 1
ATOM 634 O O . GLU A 1 83 ? 2.800 0.478 14.251 1.00 94.81 83 GLU A O 1
ATOM 639 N N . LEU A 1 84 ? 3.525 -0.883 12.625 1.00 94.62 84 LEU A N 1
ATOM 640 C CA . LEU A 1 84 ? 2.280 -1.654 12.540 1.00 94.62 84 LEU A CA 1
ATOM 641 C C . LEU A 1 84 ? 1.993 -2.463 13.810 1.00 94.62 84 LEU A C 1
ATOM 643 O O . LEU A 1 84 ? 0.835 -2.569 14.222 1.00 94.62 84 LEU A O 1
ATOM 647 N N . GLU A 1 85 ? 3.015 -3.051 14.431 1.00 94.88 85 GLU A N 1
ATOM 648 C CA . GLU A 1 85 ? 2.864 -3.758 15.707 1.00 94.88 85 GLU A CA 1
ATOM 649 C C . GLU A 1 85 ? 2.456 -2.798 16.833 1.00 94.88 85 GLU A C 1
ATOM 651 O O . GLU A 1 85 ? 1.520 -3.101 17.579 1.00 94.88 85 GLU A O 1
ATOM 656 N N . ALA A 1 86 ? 3.064 -1.609 16.898 1.00 94.81 86 ALA A N 1
ATOM 657 C CA . ALA A 1 86 ? 2.683 -0.563 17.845 1.00 94.81 86 ALA A CA 1
ATOM 658 C C . ALA A 1 86 ? 1.239 -0.080 17.619 1.00 94.81 86 ALA A C 1
ATOM 660 O O . ALA A 1 86 ? 0.459 0.024 18.567 1.00 94.81 86 ALA A O 1
ATOM 661 N N . LEU A 1 87 ? 0.837 0.139 16.362 1.00 97.12 87 LEU A N 1
ATOM 662 C CA . LEU A 1 87 ? -0.533 0.530 16.030 1.00 97.12 87 LEU A CA 1
ATOM 663 C C . LEU A 1 87 ? -1.550 -0.537 16.460 1.00 97.12 87 LEU A C 1
ATOM 665 O O . LEU A 1 87 ? -2.588 -0.210 17.034 1.00 97.12 87 LEU A O 1
ATOM 669 N N . ARG A 1 88 ? -1.247 -1.822 16.230 1.00 95.31 88 ARG A N 1
ATOM 670 C CA . ARG A 1 88 ? -2.099 -2.937 16.677 1.00 95.31 88 ARG A CA 1
ATOM 671 C C . ARG A 1 88 ? -2.246 -2.980 18.197 1.00 95.31 88 ARG A C 1
ATOM 673 O O . ARG A 1 88 ? -3.339 -3.279 18.678 1.00 95.31 88 ARG A O 1
ATOM 680 N N . ALA A 1 89 ? -1.177 -2.691 18.939 1.00 96.62 89 ALA A N 1
ATOM 681 C CA . ALA A 1 89 ? -1.228 -2.607 20.396 1.00 96.62 89 ALA A CA 1
ATOM 682 C C . ALA A 1 89 ? -2.129 -1.448 20.858 1.00 96.62 89 ALA A C 1
ATOM 684 O O . ALA A 1 89 ? -3.030 -1.668 21.664 1.00 96.62 89 ALA A O 1
ATOM 685 N N . ASN A 1 90 ? -1.973 -0.262 20.264 1.00 96.62 90 ASN A N 1
ATOM 686 C CA . ASN A 1 90 ? -2.793 0.910 20.586 1.00 96.62 90 ASN A CA 1
ATOM 687 C C . ASN A 1 90 ? -4.284 0.671 20.304 1.00 96.62 90 ASN A C 1
ATOM 689 O O . ASN A 1 90 ? -5.138 1.024 21.113 1.00 96.62 90 ASN A O 1
ATOM 693 N N . VAL A 1 91 ? -4.618 0.035 19.174 1.00 97.75 91 VAL A N 1
ATOM 694 C CA . VAL A 1 91 ? -6.012 -0.307 18.846 1.00 97.75 91 VAL A CA 1
ATOM 695 C C . VAL A 1 91 ? -6.603 -1.255 19.887 1.00 97.75 91 VAL A C 1
ATOM 697 O O . VAL A 1 91 ? -7.747 -1.072 20.295 1.00 97.75 91 VAL A O 1
ATOM 700 N N . ARG A 1 92 ? -5.831 -2.245 20.351 1.00 96.62 92 ARG A N 1
ATOM 701 C CA . ARG A 1 92 ? -6.286 -3.159 21.406 1.00 96.62 92 ARG A CA 1
ATOM 702 C C . ARG A 1 92 ? -6.590 -2.411 22.704 1.00 96.62 92 ARG A C 1
ATOM 704 O O . ARG A 1 92 ? -7.653 -2.621 23.274 1.00 96.62 92 ARG A O 1
ATOM 711 N N . GLU A 1 93 ? -5.706 -1.507 23.117 1.00 97.25 93 GLU A N 1
ATOM 712 C CA . GLU A 1 93 ? -5.902 -0.688 24.318 1.00 97.25 93 GLU A CA 1
ATOM 713 C C . GLU A 1 93 ? -7.151 0.205 24.209 1.00 97.25 93 GLU A C 1
ATOM 715 O O . GLU A 1 93 ? -7.921 0.334 25.161 1.00 97.25 93 GLU A O 1
ATOM 720 N N . ILE A 1 94 ? -7.393 0.800 23.036 1.00 97.50 94 ILE A N 1
ATOM 721 C CA . ILE A 1 94 ? -8.593 1.614 22.791 1.00 97.50 94 ILE A CA 1
ATOM 722 C C . ILE A 1 94 ? -9.863 0.766 22.927 1.00 97.50 94 ILE A C 1
ATOM 724 O O . ILE A 1 94 ? -10.820 1.203 23.566 1.00 97.50 94 ILE A O 1
ATOM 728 N N . LEU A 1 95 ? -9.869 -0.446 22.365 1.00 96.75 95 LEU A N 1
ATOM 729 C CA . LEU A 1 95 ? -11.016 -1.352 22.457 1.00 96.75 95 LEU A CA 1
ATOM 730 C C . LEU A 1 95 ? -11.290 -1.792 23.903 1.00 96.75 95 LEU A C 1
ATOM 732 O O . LEU A 1 95 ? -12.451 -1.888 24.299 1.00 96.75 95 LEU A O 1
ATOM 736 N N . GLU A 1 96 ? -10.249 -2.014 24.708 1.00 96.25 96 GLU A N 1
ATOM 737 C CA . GLU A 1 96 ? -10.397 -2.327 26.136 1.00 96.25 96 GLU A CA 1
ATOM 738 C C . GLU A 1 96 ? -11.011 -1.156 26.911 1.00 96.25 96 GLU A C 1
ATOM 740 O O . GLU A 1 96 ? -12.005 -1.341 27.617 1.00 96.25 96 GLU A O 1
ATOM 745 N N . LYS A 1 97 ? -10.506 0.068 26.706 1.00 96.56 97 LYS A N 1
ATOM 746 C CA . LYS A 1 97 ? -11.071 1.278 27.329 1.00 96.56 97 LYS A CA 1
ATOM 747 C C . LYS A 1 97 ? -12.523 1.516 26.922 1.00 96.56 97 LYS A C 1
ATOM 749 O O . LYS A 1 97 ? -13.333 1.925 27.751 1.00 96.56 97 LYS A O 1
ATOM 754 N N . GLN A 1 98 ? -12.868 1.246 25.663 1.00 95.88 98 GLN A N 1
ATOM 755 C 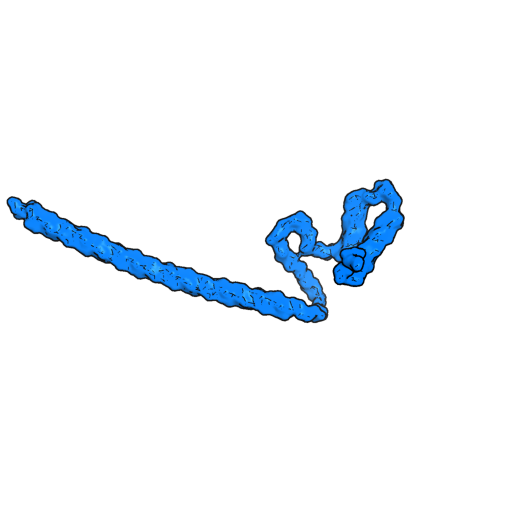CA . GLN A 1 98 ? -14.247 1.342 25.195 1.00 95.88 98 GLN A CA 1
ATOM 756 C C . GLN A 1 98 ? -15.147 0.321 25.903 1.00 95.88 98 GLN A C 1
ATOM 758 O O . GLN A 1 98 ? -16.216 0.686 26.386 1.00 95.88 98 GLN A O 1
ATOM 763 N N . ALA A 1 99 ? -14.694 -0.926 26.053 1.00 96.56 99 ALA A N 1
ATOM 764 C CA . ALA A 1 99 ? -15.451 -1.949 26.770 1.00 96.56 99 ALA A CA 1
ATOM 765 C C . ALA A 1 99 ? -15.661 -1.602 28.257 1.00 96.56 99 ALA A C 1
ATOM 767 O O . ALA A 1 99 ? -16.715 -1.899 28.825 1.00 96.56 99 ALA A O 1
ATOM 768 N N . GLU A 1 100 ? -14.678 -0.976 28.906 1.00 95.50 100 GLU A N 1
ATOM 769 C CA . GLU A 1 100 ? -14.816 -0.477 30.279 1.00 95.50 100 GLU A CA 1
ATOM 770 C C . GLU A 1 100 ? -15.812 0.681 30.375 1.00 95.50 100 GLU A C 1
ATOM 772 O O . GLU A 1 100 ? -16.669 0.687 31.264 1.00 95.50 100 GLU A O 1
ATOM 777 N N . PHE A 1 101 ? -15.743 1.626 29.437 1.00 95.69 101 PHE A N 1
ATOM 778 C CA . PHE A 1 101 ? -16.677 2.743 29.369 1.00 95.69 101 PHE A CA 1
ATOM 779 C C . PHE A 1 101 ? -18.119 2.266 29.145 1.00 95.69 101 PHE A C 1
ATOM 781 O O . PHE A 1 101 ? -19.029 2.706 29.847 1.00 95.69 101 PHE A O 1
ATOM 788 N N . ASP A 1 102 ? -18.331 1.307 28.244 1.00 96.44 102 ASP A N 1
ATOM 789 C CA . ASP A 1 102 ? -19.654 0.741 27.971 1.00 96.44 102 ASP A CA 1
ATOM 790 C C . ASP A 1 102 ? -20.232 0.025 29.202 1.00 96.44 102 ASP A C 1
ATOM 792 O O . ASP A 1 102 ? -21.416 0.183 29.522 1.00 96.44 102 ASP A O 1
ATOM 796 N N . LYS A 1 103 ? -19.399 -0.712 29.954 1.00 95.56 103 LYS A N 1
ATOM 797 C CA . LYS A 1 103 ? -19.804 -1.313 31.239 1.00 95.56 103 LYS A CA 1
ATOM 798 C C . LYS A 1 103 ? -20.207 -0.248 32.253 1.00 95.56 103 LYS A C 1
ATOM 800 O O . LYS A 1 103 ? -21.238 -0.398 32.910 1.00 95.56 103 LYS A O 1
ATOM 805 N N . PHE A 1 104 ? -19.415 0.817 32.374 1.00 95.19 104 PHE A N 1
ATOM 806 C CA . PHE A 1 104 ? -19.716 1.927 33.273 1.00 95.19 104 PHE A CA 1
ATOM 807 C C . PHE A 1 104 ? -21.048 2.597 32.914 1.00 95.19 104 PHE A C 1
ATOM 809 O O . PHE A 1 104 ? -21.897 2.784 33.788 1.00 95.19 104 PHE A O 1
ATOM 816 N N . MET A 1 105 ? -21.264 2.898 31.633 1.00 93.81 105 MET A N 1
ATOM 817 C CA . MET A 1 105 ? -22.505 3.506 31.154 1.00 93.81 105 MET A CA 1
ATOM 818 C C . MET A 1 105 ? -23.708 2.600 31.399 1.00 93.81 105 MET A C 1
ATOM 820 O O . MET A 1 105 ? -24.720 3.060 31.925 1.00 93.81 105 MET A O 1
ATOM 824 N N . THR A 1 106 ? -23.581 1.306 31.102 1.00 93.94 106 THR A N 1
ATOM 825 C CA . THR A 1 106 ? -24.645 0.322 31.345 1.00 93.94 106 THR A CA 1
ATOM 826 C C . THR A 1 106 ? -25.026 0.274 32.825 1.00 93.94 106 THR A C 1
ATOM 828 O O . THR A 1 106 ? -26.207 0.352 33.159 1.00 93.94 106 THR A O 1
ATOM 831 N N . TYR A 1 107 ? -24.034 0.219 33.720 1.00 92.50 107 TYR A N 1
ATOM 832 C CA . TYR A 1 107 ? -24.262 0.232 35.166 1.00 92.50 107 TYR A CA 1
ATOM 833 C C . TYR A 1 107 ? -24.924 1.534 35.641 1.00 92.50 107 TYR A C 1
ATOM 835 O O . TYR A 1 107 ? -25.866 1.512 36.435 1.00 92.50 107 TYR A O 1
ATOM 843 N N . SER A 1 108 ? -24.461 2.682 35.141 1.00 90.50 108 SER A N 1
ATOM 844 C CA . SER A 1 108 ? -25.034 3.983 35.490 1.00 90.50 108 SER A CA 1
ATOM 845 C C . SER A 1 108 ? -26.503 4.082 35.065 1.00 90.50 108 SER A C 1
ATOM 847 O O . SER A 1 108 ? -27.354 4.450 35.878 1.00 90.50 108 SER A O 1
ATOM 849 N N . MET A 1 109 ? -26.821 3.657 33.839 1.00 88.38 109 MET A N 1
ATOM 850 C CA . MET A 1 109 ? -28.193 3.641 33.329 1.00 88.38 109 MET A CA 1
ATOM 851 C C . MET A 1 109 ? -29.091 2.688 34.126 1.00 88.38 109 MET A C 1
ATOM 853 O O . MET A 1 109 ? -30.213 3.066 34.462 1.00 88.38 109 MET A O 1
ATOM 857 N N . SER A 1 110 ? -28.602 1.499 34.505 1.00 87.62 110 SER A N 1
ATOM 858 C CA . SER A 1 110 ? -29.382 0.572 35.339 1.00 87.62 110 SER A CA 1
ATOM 859 C C . SER A 1 110 ? -29.658 1.129 36.738 1.00 87.62 110 SER A C 1
ATOM 861 O O . SER A 1 110 ? -30.756 0.959 37.261 1.00 87.62 110 SER A O 1
ATOM 863 N N . GLN A 1 111 ? -28.701 1.850 37.334 1.00 83.62 111 GLN A N 1
ATOM 864 C CA . GLN A 1 111 ? -28.905 2.495 38.635 1.00 83.62 111 GLN A CA 1
ATOM 865 C C . GLN A 1 111 ? -29.950 3.615 38.554 1.00 83.62 111 GLN A C 1
ATOM 867 O O . GLN A 1 111 ? -30.794 3.731 39.441 1.00 83.62 111 GLN A O 1
ATOM 872 N N . GLN A 1 112 ? -29.932 4.422 37.488 1.00 80.19 112 GLN A N 1
ATOM 873 C CA . GLN A 1 112 ? -30.941 5.466 37.275 1.00 80.19 112 GLN A CA 1
ATOM 874 C C . GLN A 1 112 ? -32.343 4.884 37.051 1.00 80.19 112 GLN A C 1
ATOM 876 O O . GLN A 1 112 ? -33.314 5.431 37.573 1.00 80.19 112 GLN A O 1
ATOM 881 N N . GLN A 1 113 ? -32.453 3.773 36.315 1.00 78.12 113 GLN A N 1
ATOM 882 C CA . GLN A 1 113 ? -33.723 3.067 36.120 1.00 78.12 113 GLN A CA 1
ATOM 883 C C . GLN A 1 113 ? -34.244 2.475 37.433 1.00 78.12 113 GLN A C 1
ATOM 885 O O . GLN A 1 113 ? -35.389 2.731 37.784 1.00 78.12 113 GLN A O 1
ATOM 890 N N . SER A 1 114 ? -33.388 1.804 38.209 1.00 75.31 114 SER A N 1
ATOM 891 C CA . SER A 1 114 ? -33.727 1.266 39.536 1.00 75.31 114 SER A CA 1
ATOM 892 C C . SER A 1 114 ? -34.215 2.353 40.506 1.00 75.31 114 SER A C 1
ATOM 894 O O . SER A 1 114 ? -35.239 2.192 41.171 1.00 75.31 114 SER A O 1
ATOM 896 N N . LEU A 1 115 ? -33.544 3.511 40.540 1.00 70.50 115 LEU A N 1
ATOM 897 C CA . LEU A 1 115 ? -33.983 4.668 41.330 1.00 70.50 115 LEU A CA 1
ATOM 898 C C . LEU A 1 115 ? -35.347 5.203 40.867 1.00 70.50 115 LEU A C 1
ATOM 900 O O . LEU A 1 115 ? -36.187 5.541 41.701 1.00 70.50 115 LEU A O 1
ATOM 904 N N . GLY A 1 116 ? -35.581 5.271 39.554 1.00 69.44 116 GLY A N 1
ATOM 905 C CA . GLY A 1 116 ? -36.862 5.694 38.985 1.00 69.44 116 GLY A CA 1
ATOM 906 C C . GLY A 1 116 ? -38.004 4.714 39.273 1.00 69.44 116 GLY A C 1
ATOM 907 O O . GLY A 1 116 ? -39.115 5.140 39.591 1.00 69.44 116 GLY A O 1
ATOM 908 N N . GLU A 1 117 ? -37.727 3.412 39.216 1.00 69.81 117 GLU A N 1
ATOM 909 C CA . GLU A 1 117 ? -38.676 2.343 39.536 1.00 69.81 117 GLU A CA 1
ATOM 910 C C . GLU A 1 117 ? -39.020 2.329 41.029 1.00 69.81 117 GLU A C 1
ATOM 912 O O . GLU A 1 117 ? -40.199 2.342 41.374 1.00 69.81 117 GLU A O 1
ATOM 917 N N . SER A 1 118 ? -38.025 2.448 41.915 1.00 67.00 118 SER A N 1
ATOM 918 C CA . SER A 1 118 ? -38.238 2.556 43.366 1.00 67.00 118 SER A CA 1
ATOM 919 C C . SER A 1 118 ? -39.095 3.772 43.743 1.00 67.00 118 SER A C 1
ATOM 921 O O . SER A 1 118 ? -40.004 3.676 44.576 1.00 67.00 118 SER A O 1
ATOM 923 N N . LEU A 1 119 ? -38.872 4.922 43.097 1.00 59.91 119 LEU A N 1
ATOM 924 C CA . LEU A 1 119 ? -39.714 6.102 43.301 1.00 59.91 119 LEU A CA 1
ATOM 925 C C . LEU A 1 119 ? -41.151 5.839 42.812 1.00 59.91 119 LEU A C 1
ATOM 927 O O . LEU A 1 119 ? -42.122 6.165 43.485 1.00 59.91 119 LEU A O 1
ATOM 931 N N . ARG A 1 120 ? -41.323 5.194 41.657 1.00 64.94 120 ARG A N 1
ATOM 932 C CA . ARG A 1 120 ? -42.656 4.872 41.131 1.00 64.94 120 ARG A CA 1
ATOM 933 C C . ARG A 1 120 ? -43.420 3.882 42.017 1.00 64.94 120 ARG A C 1
ATOM 935 O O . ARG A 1 120 ? -44.626 4.038 42.183 1.00 64.94 120 ARG A O 1
ATOM 942 N N . GLU A 1 121 ? -42.743 2.891 42.586 1.00 65.06 121 GLU A N 1
ATOM 943 C CA . GLU A 1 121 ? -43.346 1.911 43.498 1.00 65.06 121 GLU A CA 1
ATOM 944 C C . GLU A 1 121 ? -43.753 2.535 44.839 1.00 65.06 121 GLU A C 1
ATOM 946 O O . GLU A 1 121 ? -44.822 2.228 45.360 1.00 65.06 121 GLU A O 1
ATOM 951 N N . THR A 1 122 ? -42.951 3.463 45.370 1.00 64.81 122 THR A N 1
ATOM 952 C CA . THR A 1 122 ? -43.237 4.134 46.651 1.00 64.81 122 THR A CA 1
ATOM 953 C C . THR A 1 122 ? -44.389 5.138 46.571 1.00 64.81 122 THR A C 1
ATOM 955 O O . THR A 1 122 ? -45.141 5.264 47.535 1.00 64.81 122 THR A O 1
ATOM 958 N N . TRP A 1 123 ? -44.578 5.811 45.431 1.00 57.25 123 TRP A N 1
ATOM 959 C CA . TRP A 1 123 ? -45.675 6.774 45.227 1.00 57.25 123 TRP A CA 1
ATOM 960 C C . TRP A 1 123 ? -46.905 6.192 44.509 1.00 57.25 123 TRP A C 1
ATOM 962 O O . TRP A 1 123 ? -47.952 6.831 44.496 1.00 57.25 123 TRP A O 1
ATOM 972 N N . GLY A 1 124 ? -46.802 4.999 43.913 1.00 55.38 124 GLY A N 1
ATOM 973 C CA . GLY A 1 124 ? -47.913 4.296 43.256 1.00 55.38 124 GLY A CA 1
ATOM 974 C C . GLY A 1 124 ? -48.671 3.303 44.147 1.00 55.38 124 GLY A C 1
ATOM 975 O O . GLY A 1 124 ? -49.631 2.697 43.681 1.00 55.38 124 GLY A O 1
ATOM 976 N N . ALA A 1 125 ? -48.234 3.111 45.396 1.00 53.50 125 ALA A N 1
ATOM 977 C CA . ALA A 1 125 ? -48.836 2.200 46.377 1.00 53.50 125 ALA A CA 1
ATOM 978 C C . ALA A 1 125 ? -49.733 2.903 47.424 1.00 53.50 125 ALA A C 1
ATOM 980 O O . ALA A 1 125 ? -50.084 2.291 48.434 1.00 53.50 125 ALA A O 1
ATOM 981 N N . VAL A 1 126 ? -50.094 4.171 47.190 1.00 44.88 126 VAL A N 1
ATOM 982 C CA . VAL A 1 126 ? -51.061 4.961 47.980 1.00 44.88 126 VAL A CA 1
ATOM 983 C C . VAL A 1 126 ? -52.327 5.160 47.160 1.00 44.88 126 VAL A C 1
ATOM 985 O O . VAL A 1 126 ? -53.422 4.962 47.728 1.00 44.88 126 VAL A O 1
#

Radius of gyration: 34.11 Å; chains: 1; bounding box: 77×39×91 Å

Sequence (126 aa):
MKNGFVTGMTEDLYNQMVEKLNAMELENRTKEAVAVVFREVLGNRPGYSRGLGEMVMPETSGTQQGGENATGTSHDAQYYKAELEALRANVREILEKQAEFDKFMTYSMSQQQSLGESLRETWGAV